Protein AF-A0A239AI19-F1 (afdb_monomer_lite)

Structure (mmCIF, N/CA/C/O backbone):
data_AF-A0A239AI19-F1
#
_entry.id   AF-A0A239AI19-F1
#
loop_
_atom_site.group_PDB
_atom_site.id
_atom_site.type_symbol
_atom_site.label_atom_id
_atom_site.label_alt_id
_atom_site.label_comp_id
_atom_site.label_asym_id
_atom_site.label_entity_id
_atom_site.label_seq_id
_atom_site.pdbx_PDB_ins_code
_atom_site.Cartn_x
_atom_site.Cartn_y
_atom_site.Cartn_z
_atom_site.occupancy
_atom_site.B_iso_or_equiv
_atom_site.auth_seq_id
_atom_site.auth_comp_id
_atom_site.auth_asym_id
_atom_site.auth_atom_id
_atom_site.pdbx_PDB_model_num
ATOM 1 N N . MET A 1 1 ? -9.740 -9.179 0.701 1.00 47.16 1 MET A N 1
ATOM 2 C CA . MET A 1 1 ? -10.175 -8.755 2.050 1.00 47.16 1 MET A CA 1
ATOM 3 C C . MET A 1 1 ? -9.501 -9.553 3.155 1.00 47.16 1 MET A C 1
ATOM 5 O O . MET A 1 1 ? -8.992 -8.918 4.056 1.00 47.16 1 MET A O 1
ATOM 9 N N . ALA A 1 2 ? -9.322 -10.873 3.023 1.00 49.09 2 ALA A N 1
ATOM 10 C CA . ALA A 1 2 ? -8.665 -11.724 4.032 1.00 49.09 2 ALA A CA 1
ATOM 11 C C . ALA A 1 2 ? -7.202 -11.389 4.440 1.00 49.09 2 ALA A C 1
ATOM 13 O O . ALA A 1 2 ? -6.674 -12.033 5.333 1.00 49.09 2 ALA A O 1
ATOM 14 N N . LEU A 1 3 ? -6.527 -10.428 3.794 1.00 49.84 3 LEU A N 1
ATOM 15 C CA . LEU A 1 3 ? -5.142 -10.040 4.122 1.00 49.84 3 LEU A CA 1
ATOM 16 C C . LEU A 1 3 ? -5.051 -8.911 5.160 1.00 49.84 3 LEU A C 1
ATOM 18 O O . LEU A 1 3 ? -4.014 -8.765 5.783 1.00 49.84 3 LEU A O 1
ATOM 22 N N . VAL A 1 4 ? -6.102 -8.104 5.317 1.00 48.56 4 VAL A N 1
ATOM 23 C CA . VAL A 1 4 ? -6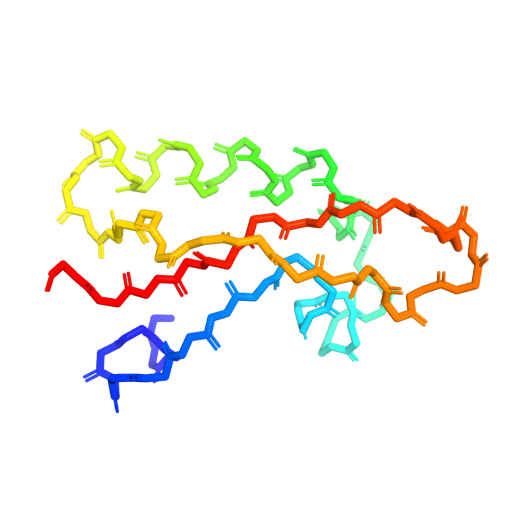.112 -6.969 6.258 1.00 48.56 4 VAL A CA 1
ATOM 24 C C . VAL A 1 4 ? -6.683 -7.410 7.604 1.00 48.56 4 VAL A C 1
ATOM 26 O O . VAL A 1 4 ? -6.135 -7.073 8.647 1.00 48.56 4 VAL A O 1
ATOM 29 N N . ASP A 1 5 ? -7.735 -8.230 7.581 1.00 44.91 5 ASP A N 1
ATOM 30 C CA . ASP A 1 5 ? -8.453 -8.660 8.787 1.00 44.91 5 ASP A CA 1
ATOM 31 C C . ASP A 1 5 ? -7.658 -9.650 9.664 1.00 44.91 5 ASP A C 1
ATOM 33 O O . ASP A 1 5 ? -8.042 -9.912 10.798 1.00 44.91 5 ASP A O 1
ATOM 37 N N . SER A 1 6 ? -6.532 -10.188 9.178 1.00 54.81 6 SER A N 1
ATOM 38 C CA . SER A 1 6 ? -5.655 -11.094 9.936 1.00 54.81 6 SER A CA 1
ATOM 39 C C . SER A 1 6 ? -4.563 -10.381 10.747 1.00 54.81 6 SER A C 1
ATOM 41 O O . SER A 1 6 ? -3.697 -11.044 11.313 1.00 54.81 6 SER A O 1
ATOM 43 N N . GLY A 1 7 ? -4.545 -9.042 10.775 1.00 57.31 7 GLY A N 1
ATOM 44 C CA . GLY A 1 7 ? -3.443 -8.265 11.362 1.00 57.31 7 GLY A CA 1
ATOM 45 C C . GLY A 1 7 ? -2.183 -8.230 10.485 1.00 57.31 7 GLY A C 1
ATOM 46 O O . GLY A 1 7 ? -1.163 -7.662 10.876 1.00 57.31 7 GLY A O 1
ATOM 47 N N . HIS A 1 8 ? -2.248 -8.810 9.284 1.00 73.12 8 HIS A N 1
ATOM 48 C CA . HIS A 1 8 ? -1.163 -8.757 8.317 1.00 73.12 8 HIS A CA 1
ATOM 49 C C . HIS A 1 8 ? -1.070 -7.375 7.665 1.00 73.12 8 HIS A C 1
ATOM 51 O O . HIS A 1 8 ? -2.061 -6.729 7.322 1.00 73.12 8 HIS A O 1
ATOM 57 N N . GLN A 1 9 ? 0.170 -6.930 7.494 1.00 86.38 9 GLN A N 1
ATOM 58 C CA . GLN A 1 9 ? 0.494 -5.699 6.792 1.00 86.38 9 GLN A CA 1
ATOM 59 C C . GLN A 1 9 ? 0.720 -6.011 5.310 1.00 86.38 9 GLN A C 1
ATOM 61 O O . GLN A 1 9 ? 1.242 -7.073 4.969 1.00 86.38 9 GLN A O 1
ATOM 66 N N . VAL A 1 10 ? 0.311 -5.102 4.430 1.00 87.25 10 VAL A N 1
ATOM 67 C CA . VAL A 1 10 ? 0.378 -5.270 2.978 1.00 87.25 10 VAL A CA 1
ATOM 68 C C . VAL A 1 10 ? 0.943 -4.020 2.316 1.00 87.25 10 VAL A C 1
ATOM 70 O O . VAL A 1 10 ? 0.565 -2.890 2.623 1.00 87.25 10 VAL A O 1
ATOM 73 N N . SER A 1 11 ? 1.849 -4.229 1.376 1.00 87.69 11 SER A N 1
ATOM 74 C CA . SER A 1 11 ? 2.396 -3.213 0.488 1.00 87.69 11 SER A CA 1
ATOM 75 C C . SER A 1 11 ? 1.933 -3.446 -0.952 1.00 87.69 11 SER A C 1
ATOM 77 O O . SER A 1 11 ? 1.394 -4.497 -1.307 1.00 87.69 11 SER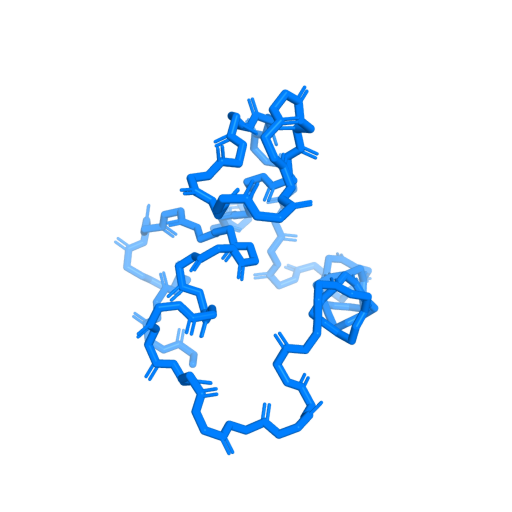 A O 1
ATOM 79 N N . SER A 1 12 ? 2.152 -2.458 -1.820 1.00 83.94 12 SER A N 1
ATOM 80 C CA . SER A 1 12 ? 1.897 -2.621 -3.257 1.00 83.94 12 SER A CA 1
ATOM 81 C C . SER A 1 12 ? 2.795 -3.678 -3.907 1.00 83.94 12 SER A C 1
ATOM 83 O O . SER A 1 12 ? 2.404 -4.255 -4.919 1.00 83.94 12 SER A O 1
ATOM 85 N N . ASP A 1 13 ? 3.954 -3.971 -3.318 1.00 84.44 13 ASP A N 1
ATOM 86 C CA . ASP A 1 13 ? 4.869 -5.000 -3.805 1.00 84.44 13 ASP A CA 1
ATOM 87 C C . ASP A 1 13 ? 4.335 -6.411 -3.516 1.00 84.44 13 ASP A C 1
ATOM 89 O O . ASP A 1 13 ? 4.393 -7.265 -4.394 1.00 84.44 13 ASP A O 1
ATOM 93 N N . ASP A 1 14 ? 3.716 -6.637 -2.350 1.00 83.75 14 ASP A N 1
ATOM 94 C CA . ASP A 1 14 ? 3.078 -7.924 -2.016 1.00 83.75 14 ASP A CA 1
ATOM 95 C C . ASP A 1 14 ? 1.937 -8.257 -2.987 1.00 83.75 14 ASP A C 1
ATOM 97 O O . ASP A 1 14 ? 1.728 -9.407 -3.377 1.00 83.75 14 ASP A O 1
ATOM 101 N N . LEU A 1 15 ? 1.185 -7.234 -3.403 1.00 79.69 15 LEU A N 1
ATOM 102 C CA . LEU A 1 15 ? 0.130 -7.394 -4.400 1.00 79.69 15 LEU A CA 1
ATOM 103 C C . LEU A 1 15 ? 0.688 -7.615 -5.806 1.00 79.69 15 LEU A C 1
ATOM 105 O O . LEU A 1 15 ? 0.088 -8.365 -6.573 1.00 79.69 15 LEU A O 1
ATOM 109 N N . HIS A 1 16 ? 1.815 -6.988 -6.138 1.00 79.12 16 HIS A N 1
ATOM 110 C CA . HIS A 1 16 ? 2.489 -7.193 -7.415 1.00 79.12 16 HIS A CA 1
ATOM 111 C C . HIS A 1 16 ? 3.033 -8.624 -7.539 1.00 79.12 16 HIS A C 1
ATOM 113 O O . HIS A 1 16 ? 2.786 -9.278 -8.545 1.00 79.12 16 HIS A O 1
ATOM 119 N N . GLU A 1 17 ? 3.673 -9.150 -6.490 1.00 79.75 17 GLU A N 1
ATOM 120 C CA . GLU A 1 17 ? 4.137 -10.547 -6.430 1.00 79.75 17 GLU A CA 1
ATOM 121 C C . GLU A 1 17 ? 2.979 -11.548 -6.531 1.00 79.75 17 GLU A C 1
ATOM 123 O O . GLU A 1 17 ? 3.103 -12.589 -7.172 1.00 79.75 17 GLU A O 1
ATOM 128 N N . ARG A 1 18 ? 1.831 -11.241 -5.914 1.00 79.88 18 ARG A N 1
ATOM 129 C CA . ARG A 1 18 ? 0.663 -12.133 -5.910 1.00 79.88 18 ARG A CA 1
ATOM 130 C C . ARG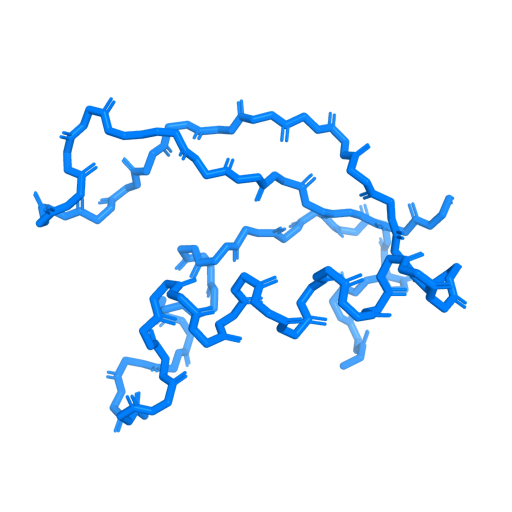 A 1 18 ? -0.150 -12.092 -7.206 1.00 79.88 18 ARG A C 1
ATOM 132 O O . ARG A 1 18 ? -0.876 -13.042 -7.494 1.00 79.88 18 ARG A O 1
ATOM 139 N N . PHE A 1 19 ? -0.079 -10.996 -7.958 1.00 76.69 19 PHE A N 1
ATOM 140 C CA . PHE A 1 19 ? -0.843 -10.793 -9.190 1.00 76.69 19 PHE A CA 1
ATOM 141 C C . PHE A 1 19 ? 0.030 -10.219 -10.321 1.00 76.69 19 PHE A C 1
ATOM 143 O O . PHE A 1 19 ? -0.290 -9.142 -10.834 1.00 76.69 19 PHE A O 1
ATOM 150 N N . PRO A 1 20 ? 1.098 -10.926 -10.735 1.00 71.81 20 PRO A N 1
ATOM 151 C CA . PRO A 1 20 ? 2.069 -10.408 -11.700 1.00 71.81 20 PRO A CA 1
ATOM 152 C C . PRO A 1 20 ? 1.455 -10.146 -13.084 1.00 71.81 20 PRO A C 1
ATOM 154 O O . PRO A 1 20 ? 1.825 -9.183 -13.750 1.00 71.81 20 PRO A O 1
ATOM 157 N N . ASP A 1 21 ? 0.454 -10.934 -13.486 1.00 73.25 21 ASP A N 1
ATOM 158 C CA . ASP A 1 21 ? -0.127 -10.884 -14.837 1.00 73.25 21 ASP A CA 1
ATOM 159 C C . ASP A 1 21 ? -1.264 -9.862 -14.998 1.00 73.25 21 ASP A C 1
ATOM 161 O O . ASP A 1 21 ? -1.896 -9.774 -16.053 1.00 73.25 21 ASP A O 1
ATOM 165 N N . LYS A 1 22 ? -1.592 -9.096 -13.949 1.00 67.50 22 LYS A N 1
ATOM 166 C CA . LYS A 1 22 ? -2.691 -8.126 -14.014 1.00 67.50 22 LYS A CA 1
ATOM 167 C C . LYS A 1 22 ? -2.159 -6.756 -14.447 1.00 67.50 22 LYS A C 1
ATOM 169 O O . LYS A 1 22 ? -1.419 -6.139 -13.689 1.00 67.50 22 LYS A O 1
ATOM 174 N N . PRO A 1 23 ? -2.599 -6.190 -15.586 1.00 57.66 23 PRO A N 1
ATOM 175 C CA . PRO A 1 23 ? -2.143 -4.868 -16.039 1.00 57.66 23 PRO A CA 1
ATOM 176 C C . PRO A 1 23 ? -2.539 -3.731 -15.079 1.00 57.66 23 PRO A C 1
ATOM 178 O O . PRO A 1 23 ? -1.899 -2.686 -15.032 1.00 57.66 23 PRO A O 1
ATOM 181 N N . SER A 1 24 ? -3.565 -3.947 -14.252 1.00 55.41 24 SER A N 1
ATOM 182 C CA . SER A 1 24 ? -3.963 -3.064 -13.152 1.00 55.41 24 SER A CA 1
ATOM 183 C C . SER A 1 24 ? -3.099 -3.207 -11.888 1.00 55.41 24 SER A C 1
ATOM 185 O O . SER A 1 24 ? -3.331 -2.484 -10.924 1.00 55.41 24 SER A O 1
ATOM 187 N N . ALA A 1 25 ? -2.083 -4.078 -11.882 1.00 60.66 25 ALA A N 1
ATOM 188 C CA . ALA A 1 25 ? -1.133 -4.265 -10.783 1.00 60.66 25 ALA A CA 1
ATOM 189 C C . ALA A 1 25 ? 0.062 -3.294 -10.833 1.00 60.66 25 ALA A C 1
ATOM 191 O O . ALA A 1 25 ? 1.139 -3.566 -10.290 1.00 60.66 25 ALA A O 1
ATOM 192 N N . THR A 1 26 ? -0.108 -2.145 -11.490 1.00 67.44 26 THR A N 1
ATOM 193 C CA . THR A 1 26 ? 0.868 -1.059 -11.406 1.00 67.44 26 THR A CA 1
ATOM 194 C C . THR A 1 26 ? 0.820 -0.441 -10.009 1.00 67.44 26 THR A C 1
ATOM 196 O O . THR A 1 26 ? -0.242 -0.303 -9.395 1.00 67.44 26 THR A O 1
ATOM 199 N N . GLY A 1 27 ? 1.978 -0.022 -9.487 1.00 67.75 27 GLY A N 1
ATOM 200 C CA . GLY A 1 27 ? 2.060 0.578 -8.150 1.00 67.75 27 GLY A CA 1
ATOM 201 C C . GLY A 1 27 ? 1.135 1.792 -7.958 1.00 67.75 27 GLY A C 1
ATOM 202 O O . GLY A 1 27 ? 0.663 2.026 -6.849 1.00 67.75 27 GLY A O 1
ATOM 203 N N . ALA A 1 28 ? 0.825 2.524 -9.034 1.00 73.81 28 ALA A N 1
ATOM 204 C CA . ALA A 1 28 ? -0.083 3.671 -9.015 1.00 73.81 28 ALA A CA 1
ATOM 205 C C . ALA A 1 28 ? -1.556 3.272 -8.811 1.00 73.81 28 ALA A C 1
ATOM 207 O O . ALA A 1 28 ? -2.252 3.889 -8.004 1.00 73.81 28 ALA A O 1
ATOM 208 N N . ALA A 1 29 ? -2.023 2.218 -9.488 1.00 77.88 29 ALA A N 1
ATOM 209 C CA . ALA A 1 29 ? -3.391 1.723 -9.341 1.00 77.88 29 ALA A CA 1
ATOM 210 C C . ALA A 1 29 ? -3.647 1.193 -7.920 1.00 77.88 29 ALA A C 1
ATOM 212 O O . ALA A 1 29 ? -4.671 1.514 -7.309 1.00 77.88 29 ALA A O 1
ATOM 213 N N . PHE A 1 30 ? -2.682 0.465 -7.346 1.00 79.12 30 PHE A N 1
ATOM 214 C CA . PHE A 1 30 ? -2.762 0.040 -5.947 1.00 79.12 30 PHE A CA 1
ATOM 215 C C . PHE A 1 30 ? -2.670 1.211 -4.971 1.00 79.12 30 PHE A C 1
ATOM 217 O O . PHE A 1 30 ? -3.421 1.238 -4.001 1.00 79.12 30 PHE A O 1
ATOM 224 N N . GLY A 1 31 ? -1.821 2.206 -5.244 1.00 80.75 31 GLY A N 1
ATOM 225 C CA . GLY A 1 31 ? -1.757 3.429 -4.442 1.00 80.75 31 GLY A CA 1
ATOM 226 C C . GLY A 1 31 ? -3.117 4.128 -4.339 1.00 80.75 31 GLY A C 1
ATOM 227 O O . GLY A 1 31 ? -3.563 4.443 -3.237 1.00 80.75 31 GLY A O 1
ATOM 228 N N . GLY A 1 32 ? -3.820 4.290 -5.466 1.00 84.44 32 GLY A N 1
ATOM 229 C CA . GLY A 1 32 ? -5.167 4.869 -5.495 1.00 84.44 32 GLY A CA 1
ATOM 230 C C . GLY A 1 32 ? -6.206 4.035 -4.736 1.00 84.44 32 GLY A C 1
ATOM 231 O O . GLY A 1 32 ? -7.006 4.584 -3.974 1.00 84.44 32 GLY A O 1
ATOM 232 N N . LEU A 1 33 ? -6.173 2.707 -4.890 1.00 86.00 33 LEU A N 1
ATOM 233 C CA . LEU A 1 33 ? -7.053 1.798 -4.151 1.00 86.00 33 LEU A CA 1
ATOM 234 C C . LEU A 1 33 ? -6.821 1.890 -2.638 1.00 86.00 33 LEU A C 1
ATOM 236 O O . LEU A 1 33 ? -7.781 2.034 -1.882 1.00 86.00 33 LEU A O 1
ATOM 240 N N . PHE A 1 34 ? -5.566 1.836 -2.191 1.00 87.81 34 PHE A N 1
ATOM 241 C CA . PHE A 1 34 ? -5.238 1.911 -0.771 1.00 87.81 34 PHE A CA 1
ATOM 242 C C . PHE A 1 34 ? -5.603 3.267 -0.169 1.00 87.81 34 PHE A C 1
ATOM 244 O O . PHE A 1 34 ? -6.247 3.307 0.875 1.00 87.81 34 PHE A O 1
ATOM 251 N N . ALA A 1 35 ? -5.316 4.373 -0.858 1.00 87.88 35 ALA A N 1
ATOM 252 C CA . ALA A 1 35 ? -5.725 5.702 -0.408 1.00 87.88 35 ALA A CA 1
ATOM 253 C C . ALA A 1 35 ? -7.252 5.806 -0.237 1.00 87.88 35 ALA A C 1
ATOM 255 O O . ALA A 1 35 ? -7.739 6.369 0.745 1.00 87.88 35 ALA A O 1
ATOM 256 N N . ARG A 1 36 ? -8.030 5.220 -1.158 1.00 90.62 36 ARG A N 1
ATOM 257 C CA . ARG A 1 36 ? -9.493 5.149 -1.032 1.00 90.62 36 ARG A CA 1
ATOM 258 C C . ARG A 1 36 ? -9.922 4.322 0.180 1.00 90.62 36 ARG A C 1
ATOM 260 O O . ARG A 1 36 ? -10.800 4.762 0.915 1.00 90.62 36 ARG A O 1
ATOM 267 N N . LEU A 1 37 ? -9.333 3.146 0.388 1.00 89.75 37 LEU A N 1
ATOM 268 C CA . LEU A 1 37 ? -9.654 2.279 1.529 1.00 89.75 37 LEU A CA 1
ATOM 269 C C . LEU A 1 37 ? -9.286 2.935 2.867 1.00 89.75 37 LEU A C 1
ATOM 271 O O . LEU A 1 37 ? -10.050 2.825 3.825 1.00 89.75 37 LEU A O 1
ATOM 275 N N . ALA A 1 38 ? -8.173 3.667 2.914 1.00 90.81 38 ALA A N 1
ATOM 276 C CA . ALA A 1 38 ? -7.750 4.425 4.085 1.00 90.81 38 ALA A CA 1
ATOM 277 C C . ALA A 1 38 ? -8.722 5.566 4.401 1.00 90.81 38 ALA A C 1
ATOM 279 O O . ALA A 1 38 ? -9.161 5.712 5.537 1.00 90.81 38 ALA A O 1
ATOM 280 N N . ARG A 1 39 ? -9.169 6.312 3.380 1.00 92.31 39 ARG A N 1
ATOM 281 C CA . ARG A 1 39 ? -10.229 7.327 3.533 1.00 92.31 39 ARG A CA 1
ATOM 282 C C . ARG A 1 39 ? -11.557 6.754 4.030 1.00 92.31 39 ARG A C 1
ATOM 284 O O . ARG A 1 39 ? -12.345 7.486 4.613 1.00 92.31 39 ARG A O 1
ATOM 291 N N . GLN A 1 40 ? -11.818 5.475 3.774 1.00 92.12 40 GLN A N 1
ATOM 292 C CA . GLN A 1 40 ? -12.992 4.758 4.274 1.00 92.12 40 GLN A CA 1
ATOM 293 C C . GLN A 1 40 ? -12.781 4.161 5.678 1.00 92.12 40 GLN A C 1
ATOM 295 O O . GLN A 1 40 ? -13.667 3.469 6.167 1.00 92.12 40 GLN A O 1
ATOM 300 N N . GLY A 1 41 ? -11.617 4.373 6.305 1.00 88.06 41 GLY A N 1
ATOM 301 C CA . GLY A 1 41 ? -11.286 3.829 7.625 1.00 88.06 41 GLY A CA 1
ATOM 302 C C . GLY A 1 41 ? -11.090 2.312 7.644 1.00 88.06 41 GLY A C 1
ATOM 303 O O . GLY A 1 41 ? -11.181 1.695 8.697 1.00 88.06 41 GLY A O 1
ATOM 304 N N . ARG A 1 42 ? -10.859 1.685 6.483 1.00 88.44 42 ARG A N 1
ATOM 305 C CA . ARG A 1 42 ? -10.739 0.220 6.368 1.00 88.44 42 ARG A CA 1
ATOM 306 C C . ARG A 1 42 ? -9.321 -0.293 6.567 1.00 88.44 42 ARG A C 1
ATOM 308 O O . ARG A 1 42 ? -9.138 -1.471 6.840 1.00 88.44 42 ARG A O 1
ATOM 315 N N . ILE A 1 43 ? -8.343 0.580 6.355 1.00 90.25 43 ILE A N 1
ATOM 316 C CA 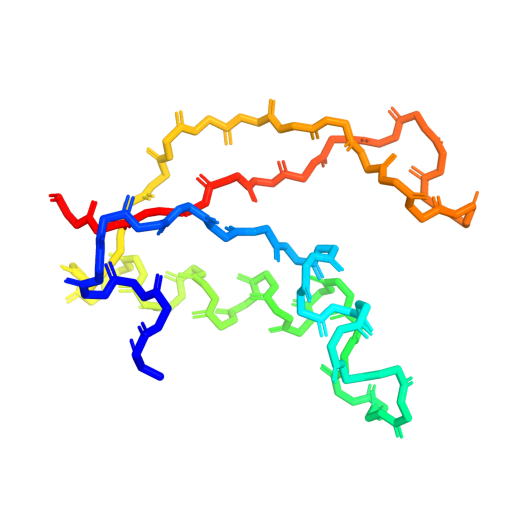. ILE A 1 43 ? -6.917 0.343 6.565 1.00 90.25 43 ILE A CA 1
ATOM 317 C C . ILE A 1 43 ? -6.284 1.631 7.075 1.00 90.25 43 ILE A C 1
ATOM 319 O O . ILE A 1 43 ? -6.819 2.716 6.841 1.00 90.25 43 ILE A O 1
ATOM 323 N N . VAL A 1 44 ? -5.119 1.524 7.696 1.00 91.12 44 VAL A N 1
ATOM 324 C CA . VAL A 1 44 ? -4.299 2.681 8.076 1.00 91.12 44 VAL A CA 1
ATOM 325 C C . VAL A 1 44 ? -2.876 2.517 7.567 1.00 91.12 44 VAL A C 1
ATOM 327 O O . VAL A 1 44 ? -2.394 1.400 7.351 1.00 91.12 44 VAL A O 1
ATOM 330 N N . GLU A 1 45 ? -2.205 3.646 7.363 1.00 91.75 45 GLU A N 1
ATOM 331 C CA . GLU A 1 45 ? -0.770 3.666 7.108 1.00 91.75 45 GLU A CA 1
ATOM 332 C C . GLU A 1 45 ? -0.033 3.240 8.385 1.00 91.75 45 GLU A C 1
ATOM 334 O O . GLU A 1 45 ? -0.212 3.828 9.451 1.00 91.75 45 GLU A O 1
ATOM 339 N N . ARG A 1 46 ? 0.790 2.196 8.279 1.00 90.31 46 ARG A N 1
ATOM 340 C CA . ARG A 1 46 ? 1.641 1.695 9.371 1.00 90.31 46 ARG A CA 1
ATOM 341 C C . ARG A 1 46 ? 3.108 2.090 9.194 1.00 90.31 46 ARG A C 1
ATOM 343 O O . ARG A 1 46 ? 3.899 1.936 10.119 1.00 90.31 46 ARG A O 1
ATOM 350 N N . GLY A 1 47 ? 3.471 2.617 8.026 1.00 91.00 47 GLY A N 1
ATOM 351 C CA . GLY A 1 47 ? 4.800 3.139 7.742 1.00 91.00 47 GLY A CA 1
ATOM 352 C C . GLY A 1 47 ? 5.232 2.884 6.305 1.00 91.00 47 GLY A C 1
ATOM 353 O O . GLY A 1 47 ? 4.414 2.775 5.395 1.00 91.00 47 GLY A O 1
ATOM 354 N N . TRP A 1 48 ? 6.547 2.785 6.106 1.00 91.19 48 TRP A N 1
ATOM 355 C CA . TRP A 1 48 ? 7.160 2.738 4.779 1.00 91.19 48 TRP A CA 1
ATOM 356 C C . TRP A 1 48 ? 8.248 1.674 4.711 1.00 91.19 48 TRP A C 1
ATOM 358 O O . TRP A 1 48 ? 9.225 1.739 5.4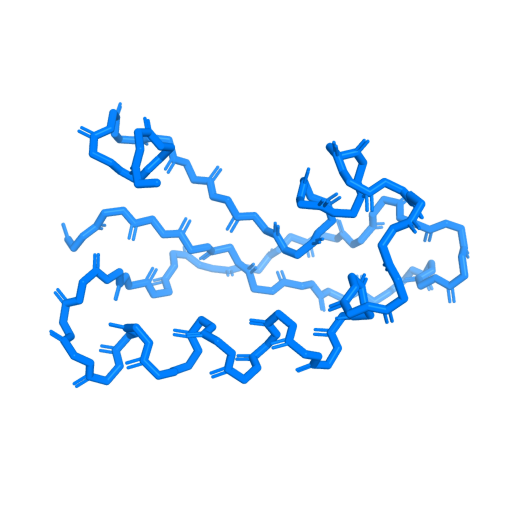64 1.00 91.19 48 TRP A O 1
ATOM 368 N N . VAL A 1 49 ? 8.150 0.779 3.732 1.00 88.75 49 VAL A N 1
ATOM 369 C CA . VAL A 1 49 ? 9.144 -0.269 3.459 1.00 88.75 49 VAL A CA 1
ATOM 370 C C . VAL A 1 49 ? 9.874 -0.002 2.149 1.00 88.75 49 VAL A C 1
ATOM 372 O O . VAL A 1 49 ? 9.384 0.725 1.286 1.00 88.75 49 VAL A O 1
ATOM 375 N N . ARG A 1 50 ? 11.085 -0.543 2.001 1.00 90.00 50 ARG A N 1
ATOM 376 C CA . ARG A 1 50 ? 11.816 -0.468 0.728 1.00 90.00 50 ARG A CA 1
ATOM 377 C C . ARG A 1 50 ? 11.155 -1.386 -0.291 1.00 90.00 50 ARG A C 1
ATOM 379 O O . ARG A 1 50 ? 10.774 -2.501 0.054 1.00 90.00 50 ARG A O 1
ATOM 386 N N . SER A 1 51 ? 11.053 -0.920 -1.531 1.00 86.81 51 SER A N 1
ATOM 387 C CA . 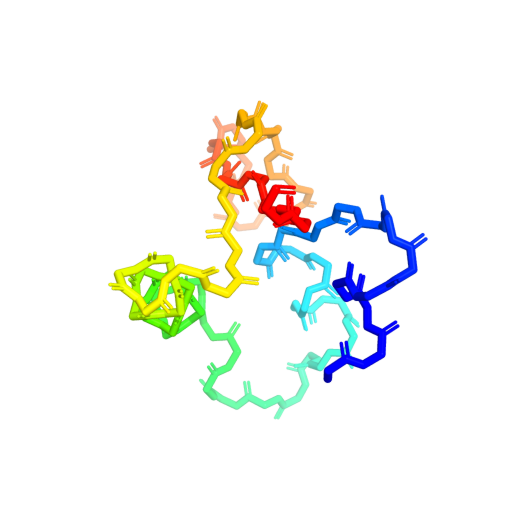SER A 1 51 ? 10.521 -1.742 -2.609 1.00 86.81 51 SER A CA 1
ATOM 388 C C . SER A 1 51 ? 11.467 -2.906 -2.915 1.00 86.81 51 SER A C 1
ATOM 390 O O . SER A 1 51 ? 12.688 -2.731 -2.958 1.00 86.81 51 SER A O 1
ATOM 392 N N . ARG A 1 52 ? 10.888 -4.089 -3.116 1.00 85.12 52 ARG A N 1
ATOM 393 C CA . ARG A 1 52 ? 11.565 -5.332 -3.510 1.00 85.12 52 ARG A CA 1
ATOM 394 C C . ARG A 1 52 ? 11.619 -5.498 -5.030 1.00 85.12 52 ARG A C 1
ATOM 396 O O . ARG A 1 52 ? 12.356 -6.341 -5.530 1.00 85.12 52 ARG A O 1
ATOM 403 N N . ARG A 1 53 ? 10.871 -4.673 -5.766 1.00 82.88 53 ARG A N 1
ATOM 404 C CA . ARG A 1 53 ? 10.780 -4.729 -7.225 1.00 82.88 53 ARG A CA 1
ATOM 405 C C . ARG A 1 53 ? 12.044 -4.172 -7.899 1.00 82.88 53 ARG A C 1
ATOM 407 O O . ARG A 1 53 ? 12.456 -3.058 -7.553 1.00 82.88 53 ARG A O 1
ATOM 414 N N . PRO A 1 54 ? 12.658 -4.891 -8.861 1.00 82.69 54 PRO A N 1
ATOM 415 C CA . PRO A 1 54 ? 13.882 -4.448 -9.534 1.00 82.69 54 PRO A CA 1
ATOM 416 C C . PRO A 1 54 ? 13.748 -3.076 -10.205 1.00 82.69 54 PRO A C 1
ATOM 418 O O . PRO A 1 54 ? 14.646 -2.243 -10.093 1.00 82.69 54 PRO A O 1
ATOM 421 N N . GLU A 1 55 ? 12.609 -2.807 -10.844 1.00 82.75 55 GLU A N 1
ATOM 422 C CA . GLU A 1 55 ? 12.321 -1.551 -11.542 1.00 82.75 55 GLU A CA 1
ATOM 423 C C . GLU A 1 55 ? 12.037 -0.374 -10.595 1.00 82.75 55 GLU A C 1
ATOM 425 O O . GLU A 1 55 ? 12.066 0.787 -11.001 1.00 82.75 55 GLU A O 1
ATOM 430 N N . ALA A 1 56 ? 11.783 -0.657 -9.317 1.00 80.56 56 ALA A N 1
ATOM 431 C CA . ALA A 1 56 ? 11.539 0.333 -8.273 1.00 80.56 56 ALA A CA 1
ATOM 432 C C . ALA A 1 56 ? 12.660 0.356 -7.218 1.00 80.56 56 ALA A C 1
ATOM 434 O O . ALA A 1 56 ? 12.459 0.853 -6.104 1.00 80.56 56 ALA A O 1
ATOM 435 N N . ARG A 1 57 ? 13.853 -0.153 -7.556 1.00 81.19 57 ARG A N 1
ATOM 436 C CA . ARG A 1 57 ? 15.003 -0.225 -6.646 1.00 81.19 57 ARG A CA 1
ATOM 437 C C . ARG A 1 57 ? 15.304 1.140 -6.017 1.00 81.19 57 ARG A C 1
ATOM 439 O O . ARG A 1 57 ? 15.444 2.147 -6.701 1.00 81.19 57 ARG A O 1
ATOM 446 N N . GLY A 1 58 ? 15.405 1.164 -4.688 1.00 80.69 58 GLY A N 1
ATOM 447 C CA . GLY A 1 58 ? 15.669 2.380 -3.908 1.00 80.69 58 GLY A CA 1
ATOM 448 C C . GLY A 1 58 ? 14.427 3.209 -3.563 1.00 80.69 58 GLY A C 1
ATOM 449 O O . GLY A 1 58 ? 14.511 4.096 -2.715 1.00 80.69 58 GLY A O 1
ATOM 450 N N . ARG A 1 59 ? 13.258 2.902 -4.138 1.00 88.12 59 ARG A N 1
ATOM 451 C CA . ARG A 1 59 ? 11.993 3.548 -3.764 1.00 88.12 59 ARG A CA 1
ATOM 452 C C . ARG A 1 59 ? 11.443 2.952 -2.469 1.00 88.12 59 ARG A C 1
ATOM 454 O O . ARG A 1 59 ? 11.716 1.800 -2.124 1.00 88.12 59 ARG A O 1
ATOM 461 N N . ARG A 1 60 ? 10.644 3.743 -1.752 1.00 88.56 60 ARG A N 1
ATOM 462 C CA . ARG A 1 60 ? 9.847 3.281 -0.608 1.00 88.56 60 ARG A CA 1
ATOM 463 C C . ARG A 1 60 ? 8.384 3.164 -1.018 1.00 88.56 60 ARG A C 1
ATOM 465 O O . ARG A 1 60 ? 7.902 3.976 -1.805 1.00 88.56 60 ARG A O 1
ATOM 472 N N . VAL A 1 61 ? 7.698 2.168 -0.475 1.00 87.69 61 VAL A N 1
ATOM 473 C CA . VAL A 1 61 ? 6.262 1.942 -0.651 1.00 87.69 61 VAL A CA 1
ATOM 474 C C . VAL A 1 61 ? 5.576 1.947 0.707 1.00 87.69 61 VAL A C 1
ATOM 476 O O . VAL A 1 61 ? 6.167 1.552 1.716 1.00 87.69 61 VAL A O 1
ATOM 479 N N . VAL A 1 62 ? 4.338 2.435 0.727 1.00 89.81 62 VAL A N 1
ATOM 480 C CA . VAL A 1 62 ? 3.531 2.489 1.946 1.00 89.81 62 VAL A CA 1
ATOM 481 C C . VAL A 1 62 ? 3.173 1.075 2.382 1.00 89.81 62 VAL A C 1
ATOM 483 O O . VAL A 1 62 ? 2.806 0.232 1.556 1.00 89.81 62 VAL A O 1
ATOM 486 N N . LEU A 1 63 ? 3.273 0.844 3.683 1.00 90.00 63 LEU A N 1
ATOM 487 C CA . LEU A 1 63 ? 2.827 -0.359 4.355 1.00 90.00 63 LEU A CA 1
ATOM 488 C C . LEU A 1 63 ? 1.471 -0.080 5.006 1.00 90.00 63 LEU A C 1
ATOM 490 O O . LEU A 1 63 ? 1.344 0.804 5.855 1.00 90.00 63 LEU A O 1
ATOM 494 N N . TRP A 1 64 ? 0.458 -0.824 4.584 1.00 90.56 64 TRP A N 1
ATOM 495 C CA . TRP A 1 64 ? -0.919 -0.690 5.044 1.00 90.56 64 TRP A CA 1
ATOM 496 C C . TRP A 1 64 ? -1.275 -1.835 5.986 1.00 90.56 64 TRP A C 1
ATOM 498 O O . TRP A 1 64 ? -0.830 -2.958 5.775 1.00 90.56 64 TRP A O 1
ATOM 508 N N . GLY A 1 65 ? -2.101 -1.587 6.997 1.00 88.56 65 GLY A N 1
ATOM 509 C CA . GLY A 1 65 ? -2.585 -2.632 7.904 1.00 88.56 65 GLY A CA 1
ATOM 510 C C . GLY A 1 65 ? -4.032 -2.417 8.327 1.00 88.56 65 GLY A C 1
ATOM 511 O O . GLY A 1 65 ? -4.662 -1.443 7.908 1.00 88.56 65 GLY A O 1
ATOM 512 N N . ALA A 1 66 ? -4.540 -3.319 9.171 1.00 85.25 66 ALA A N 1
ATOM 513 C CA . ALA A 1 66 ? -5.814 -3.132 9.868 1.00 85.25 66 ALA A CA 1
ATOM 514 C C . ALA A 1 66 ? -5.829 -1.792 10.631 1.00 85.25 66 ALA A C 1
ATOM 516 O O . ALA A 1 66 ? -4.743 -1.371 11.046 1.00 85.25 66 ALA A O 1
ATOM 517 N N . PRO A 1 67 ? -6.996 -1.140 10.802 1.00 80.69 67 PRO A N 1
ATOM 518 C CA . PRO A 1 67 ? -7.152 0.081 11.599 1.00 80.69 67 PRO A CA 1
ATOM 519 C C . PRO A 1 67 ? -6.545 -0.016 13.002 1.00 80.69 67 PRO A C 1
ATOM 521 O O . PRO A 1 67 ? -6.623 -1.101 13.613 1.00 80.69 67 PRO A O 1
#

Foldseek 3Di:
DVQAVVQHKDWLQNVCVVCVPDPCSDNVNVVVVVVVCVVVLQKDFPDWDAHPDPVRHPDIITIIHGD

Organism: NCBI:txid1938746

Radius of gyration: 11.47 Å; chains: 1; bounding box: 29×20×28 Å

pLDDT: mean 79.42, std 12.92, range [44.91, 92.31]

Sequence (67 aa):
MALVDSGHQVSSDDLHERFPDKPSATGAAFGGLFARLARQGRIVERGWVRSRRPEARGRRVVLWGAP

Secondary structure (DSSP, 8-state):
-TTTTTS--EEHHHHHHH-TT-TT-SHHHHHHHHHHHHHTTS-EEEEEEE---GGGTT-EEEEEE--